Protein AF-A0A0A9EBM5-F1 (afdb_monomer_lite)

Foldseek 3Di:
DVVVVVLVVVLVVLLVVLLVVVLVVQVPDPPRDVVVVVLSVDPVSSVVVSVLLLCQLLQCFFPVRHPPVVSHDADPPGGDPCSHSLHLSNLLSNCVSCVSVVNNVRTHGDPPNDDPDPDDPDDDDDDDDDDDDDDDDDDDDDDDDD

pLDDT: mean 80.84, std 22.62, range [34.88, 97.56]

Secondary structure (DSSP, 8-state):
-HHHHHHHHHHHHHHHHHHHHHHHHHHT-TT--HHHHHHHHSHHHHHHHHHHHHHHHHHHHBTTTTT-GGGS---SSPPPGGGSTTSHHHHHHHHHHHHHTT-GGGB---GGG-PPPS----------------------------

Structure (mmCIF, N/CA/C/O backbone):
data_AF-A0A0A9EBM5-F1
#
_entry.id   AF-A0A0A9EBM5-F1
#
loop_
_atom_site.group_PDB
_atom_site.id
_atom_site.type_symbol
_atom_site.label_atom_id
_atom_site.label_alt_id
_atom_site.label_comp_id
_atom_site.label_asym_id
_atom_site.label_entity_id
_atom_site.label_seq_id
_atom_site.pdbx_PDB_ins_code
_atom_site.Cartn_x
_atom_site.Cartn_y
_atom_site.Cartn_z
_atom_site.occupancy
_atom_site.B_iso_or_equiv
_atom_site.auth_seq_id
_atom_site.auth_comp_id
_atom_site.auth_asym_id
_atom_site.auth_atom_id
_atom_site.pdbx_PDB_model_num
ATOM 1 N N . MET A 1 1 ? -17.382 17.716 11.588 1.00 60.44 1 MET A N 1
ATOM 2 C CA . MET A 1 1 ? -16.841 18.086 10.265 1.00 60.44 1 MET A CA 1
ATOM 3 C C . MET A 1 1 ? -15.350 18.446 10.326 1.00 60.44 1 MET A C 1
ATOM 5 O O . MET A 1 1 ? -14.604 17.892 9.534 1.00 60.44 1 MET A O 1
ATOM 9 N N . ASP A 1 2 ? -14.871 19.261 11.281 1.00 67.19 2 ASP A N 1
ATOM 10 C CA . ASP A 1 2 ? -13.421 19.553 11.411 1.00 67.19 2 ASP A CA 1
ATOM 11 C C . ASP A 1 2 ? -12.608 18.437 12.082 1.00 67.19 2 ASP A C 1
ATOM 13 O O . ASP A 1 2 ? -11.580 18.026 11.557 1.00 67.19 2 ASP A O 1
ATOM 17 N N . ILE A 1 3 ? -13.123 17.865 13.175 1.00 68.69 3 ILE A N 1
ATOM 18 C CA . ILE A 1 3 ? -12.469 16.765 13.911 1.00 68.69 3 ILE A CA 1
ATOM 19 C C . ILE A 1 3 ? -12.266 15.525 13.019 1.00 68.69 3 ILE A C 1
ATOM 21 O O . ILE A 1 3 ? -11.226 14.873 13.069 1.00 68.69 3 ILE A O 1
ATOM 25 N N . GLU A 1 4 ? -13.242 15.216 12.161 1.00 80.50 4 GLU A N 1
ATOM 26 C CA . GLU A 1 4 ? -13.143 14.117 11.190 1.00 80.50 4 GLU A CA 1
ATOM 27 C C . GLU A 1 4 ? -12.085 14.414 10.125 1.00 80.50 4 GLU A C 1
ATOM 29 O O . GLU A 1 4 ? -11.277 13.549 9.800 1.00 80.50 4 GLU A O 1
ATOM 34 N N . ARG A 1 5 ? -12.046 15.650 9.614 1.00 87.31 5 ARG A N 1
ATOM 35 C CA . ARG A 1 5 ? -11.043 16.087 8.638 1.00 87.31 5 ARG A CA 1
ATOM 36 C C . ARG A 1 5 ? -9.626 15.997 9.205 1.00 87.31 5 ARG A C 1
ATOM 38 O O . ARG A 1 5 ? -8.740 15.505 8.513 1.00 87.31 5 ARG A O 1
ATOM 45 N N . ASP A 1 6 ? -9.423 16.391 10.457 1.00 90.31 6 ASP A N 1
ATOM 46 C CA . ASP A 1 6 ? -8.125 16.275 11.126 1.00 90.31 6 ASP A CA 1
ATOM 47 C C . ASP A 1 6 ? -7.708 14.812 11.318 1.00 90.31 6 ASP A C 1
ATOM 49 O O . ASP A 1 6 ? -6.541 14.470 11.119 1.00 90.31 6 ASP A O 1
ATOM 53 N N . ALA A 1 7 ? -8.656 13.927 11.644 1.00 90.00 7 ALA A N 1
ATOM 54 C CA . ALA A 1 7 ? -8.398 12.492 11.714 1.00 90.00 7 ALA A CA 1
ATOM 55 C C . ALA A 1 7 ? -7.990 11.919 10.344 1.00 90.00 7 ALA A C 1
ATOM 57 O O . ALA A 1 7 ? -6.996 11.198 10.251 1.00 90.00 7 ALA A O 1
ATOM 58 N N . TYR A 1 8 ? -8.690 12.285 9.266 1.00 89.50 8 TYR A N 1
ATOM 59 C CA . TYR A 1 8 ? -8.327 11.865 7.909 1.00 89.50 8 TYR A CA 1
ATOM 60 C C . TYR A 1 8 ? -6.969 12.411 7.459 1.00 89.50 8 TYR A C 1
ATOM 62 O O . TYR A 1 8 ? -6.213 11.683 6.818 1.00 89.50 8 TYR A O 1
ATOM 70 N N . ASN A 1 9 ? -6.629 13.651 7.815 1.00 93.25 9 ASN A N 1
ATOM 71 C CA . ASN A 1 9 ? -5.320 14.228 7.513 1.00 93.25 9 ASN A CA 1
ATOM 72 C C . ASN A 1 9 ? -4.199 13.443 8.207 1.00 93.25 9 ASN A C 1
ATOM 74 O O . ASN A 1 9 ? -3.254 13.023 7.543 1.00 93.25 9 ASN A O 1
ATOM 78 N N . LYS A 1 10 ? -4.352 13.142 9.504 1.00 93.88 10 LYS A N 1
ATOM 79 C CA . LYS A 1 10 ? -3.398 12.315 10.266 1.00 93.88 10 LYS A CA 1
ATOM 80 C C . LYS A 1 10 ? -3.257 10.911 9.680 1.00 93.88 10 LYS A C 1
ATOM 82 O O . LYS A 1 10 ? -2.144 10.430 9.488 1.00 93.88 10 LYS A O 1
ATOM 87 N N . ALA A 1 11 ? -4.365 10.258 9.329 1.00 92.69 11 ALA A N 1
ATOM 88 C CA . ALA A 1 11 ? -4.319 8.965 8.644 1.00 92.69 11 ALA A CA 1
ATOM 89 C C . ALA A 1 11 ? -3.601 9.062 7.285 1.00 92.69 11 ALA A C 1
ATOM 91 O O . ALA A 1 11 ? -2.828 8.175 6.919 1.00 92.69 11 ALA A O 1
ATOM 92 N N . GLY A 1 12 ? -3.824 10.155 6.552 1.00 93.06 12 GLY A N 1
ATOM 93 C CA . GLY A 1 12 ? -3.142 10.465 5.300 1.00 93.06 12 GLY A CA 1
ATOM 94 C C . GLY A 1 12 ? -1.631 10.630 5.469 1.00 93.06 12 GLY A C 1
ATOM 95 O O . GLY A 1 12 ? -0.874 10.126 4.640 1.00 93.06 12 GLY A O 1
ATOM 96 N N . GLU A 1 13 ? -1.179 11.268 6.548 1.00 94.44 13 GLU A N 1
ATOM 97 C CA . GLU A 1 13 ? 0.241 11.378 6.906 1.00 94.44 13 GLU A CA 1
ATOM 98 C C . GLU A 1 13 ? 0.845 10.005 7.227 1.00 94.44 13 GLU A C 1
ATOM 100 O O . GLU A 1 13 ? 1.874 9.640 6.654 1.00 94.44 13 GLU A O 1
ATOM 105 N N . LEU A 1 14 ? 0.169 9.201 8.058 1.00 92.88 14 LEU A N 1
ATOM 106 C CA . LEU A 1 14 ? 0.595 7.837 8.392 1.00 92.88 14 LEU A CA 1
ATOM 107 C C . LEU A 1 14 ? 0.745 6.962 7.145 1.00 92.88 14 LEU A C 1
ATOM 109 O O . LEU A 1 14 ? 1.749 6.261 6.997 1.00 92.88 14 LEU A O 1
ATOM 113 N N . LEU A 1 15 ? -0.231 7.027 6.235 1.00 94.50 15 LEU A N 1
ATOM 114 C CA . LEU A 1 15 ? -0.177 6.320 4.962 1.00 94.50 15 LEU A CA 1
ATOM 115 C C . LEU A 1 15 ? 0.973 6.844 4.098 1.00 94.50 15 LEU A C 1
ATOM 117 O O . LEU A 1 15 ? 1.729 6.049 3.547 1.00 94.50 15 LEU A O 1
ATOM 121 N N . SER A 1 16 ? 1.144 8.165 4.004 1.00 94.75 16 SER A N 1
ATOM 122 C CA . SER A 1 16 ? 2.184 8.795 3.179 1.00 94.75 16 SER A CA 1
ATOM 123 C C . SER A 1 16 ? 3.596 8.377 3.589 1.00 94.75 16 SER A C 1
ATOM 125 O O . SER A 1 16 ? 4.430 8.142 2.712 1.00 94.75 16 SER A O 1
ATOM 127 N N . LEU A 1 17 ? 3.856 8.211 4.891 1.00 93.69 17 LEU A N 1
ATOM 128 C CA . LEU A 1 17 ? 5.119 7.658 5.389 1.00 93.69 17 LEU A CA 1
ATOM 129 C C . LEU A 1 17 ? 5.367 6.251 4.829 1.00 93.69 17 LEU A C 1
ATOM 131 O O . LEU A 1 17 ? 6.434 5.987 4.281 1.00 93.69 17 LEU A O 1
ATOM 135 N N . SER A 1 18 ? 4.367 5.370 4.889 1.00 92.50 18 SER A N 1
ATOM 136 C CA . SER A 1 18 ? 4.467 4.018 4.329 1.00 92.50 18 SER A CA 1
ATOM 137 C C . SER A 1 18 ? 4.614 4.006 2.806 1.00 92.50 18 SER A C 1
ATOM 139 O O . SER A 1 18 ? 5.403 3.220 2.287 1.00 92.50 18 SER A O 1
ATOM 141 N N . LEU A 1 19 ? 3.920 4.896 2.083 1.00 94.62 19 LEU A N 1
ATOM 142 C CA . LEU A 1 19 ? 4.079 5.017 0.628 1.00 94.62 19 LEU A CA 1
ATOM 143 C C . LEU A 1 19 ? 5.522 5.382 0.257 1.00 94.62 19 LEU A C 1
ATOM 145 O O . LEU A 1 19 ? 6.068 4.840 -0.702 1.00 94.62 19 LEU A O 1
ATOM 149 N N . ASN A 1 20 ? 6.144 6.284 1.018 1.00 94.69 20 ASN A N 1
ATOM 150 C CA . ASN A 1 20 ? 7.532 6.674 0.796 1.00 94.69 20 ASN A CA 1
ATOM 151 C C . ASN A 1 20 ? 8.503 5.516 1.069 1.00 94.69 20 ASN A C 1
ATOM 153 O O . ASN A 1 20 ? 9.433 5.304 0.295 1.00 94.69 20 ASN A O 1
ATOM 157 N N . GLU A 1 21 ? 8.270 4.736 2.127 1.00 95.94 21 GLU A N 1
ATOM 158 C CA . GLU A 1 21 ? 9.086 3.553 2.413 1.00 95.94 21 GLU A CA 1
ATOM 159 C C . GLU A 1 21 ? 8.955 2.489 1.319 1.00 95.94 21 GLU A C 1
ATOM 161 O O . GLU A 1 21 ? 9.974 2.025 0.815 1.00 95.94 21 GLU A O 1
ATOM 166 N N . TRP A 1 22 ? 7.743 2.182 0.839 1.00 97.00 22 TRP A N 1
ATOM 167 C CA . TRP A 1 22 ? 7.582 1.293 -0.318 1.00 97.00 22 TRP A CA 1
ATOM 168 C C . TRP A 1 22 ? 8.303 1.817 -1.560 1.00 97.00 22 TRP A C 1
ATOM 170 O O . TRP A 1 22 ? 8.947 1.036 -2.256 1.00 97.00 22 TRP A O 1
ATOM 180 N N . ALA A 1 23 ? 8.242 3.123 -1.838 1.00 96.06 23 ALA A N 1
ATOM 181 C CA . ALA A 1 23 ? 8.958 3.707 -2.969 1.00 96.06 23 ALA A CA 1
ATOM 182 C C . ALA A 1 23 ? 10.473 3.480 -2.853 1.00 96.06 23 ALA A C 1
ATOM 184 O O . ALA A 1 23 ? 11.092 3.013 -3.808 1.00 96.06 23 ALA A O 1
ATOM 185 N N . LYS A 1 24 ? 11.063 3.736 -1.677 1.00 96.00 24 LYS A N 1
ATOM 186 C CA . LYS A 1 24 ? 12.485 3.466 -1.415 1.00 96.00 24 LYS A CA 1
ATOM 187 C C . LYS A 1 24 ? 12.811 1.983 -1.577 1.00 96.00 24 LYS A C 1
ATOM 189 O O . LYS A 1 24 ? 13.764 1.650 -2.274 1.00 96.00 24 LYS A O 1
ATOM 194 N N . THR A 1 25 ? 12.008 1.102 -0.978 1.00 96.50 25 THR A N 1
ATOM 195 C CA . THR A 1 25 ? 12.178 -0.355 -1.051 1.00 96.50 25 THR A CA 1
ATOM 196 C C . THR A 1 25 ? 12.127 -0.870 -2.487 1.00 96.50 25 THR A C 1
ATOM 198 O O . THR A 1 25 ? 12.911 -1.746 -2.844 1.00 96.50 25 THR A O 1
ATOM 201 N N . LEU A 1 26 ? 11.239 -0.327 -3.324 1.00 96.50 26 LEU A N 1
ATOM 202 C CA . LEU A 1 26 ? 11.166 -0.688 -4.738 1.00 96.50 26 LEU A CA 1
ATOM 203 C C . LEU A 1 26 ? 12.407 -0.217 -5.495 1.00 96.50 26 LEU A C 1
ATOM 205 O O . LEU A 1 26 ? 13.005 -1.008 -6.214 1.00 96.50 26 LEU A O 1
ATOM 209 N N . VAL A 1 27 ? 12.824 1.037 -5.305 1.00 94.31 27 VAL A N 1
ATOM 210 C CA . VAL A 1 27 ? 13.978 1.616 -6.016 1.00 94.31 27 VAL A CA 1
ATOM 211 C C . VAL A 1 27 ? 15.278 0.851 -5.740 1.00 94.31 27 VAL A C 1
ATOM 213 O O . VAL A 1 27 ? 16.106 0.732 -6.638 1.00 94.31 27 VAL A O 1
ATOM 216 N N . VAL A 1 28 ? 15.461 0.305 -4.533 1.00 94.94 28 VAL A N 1
ATOM 217 C CA . VAL A 1 28 ? 16.658 -0.485 -4.179 1.00 94.94 28 VAL A CA 1
ATOM 218 C C . VAL A 1 28 ? 16.517 -1.987 -4.457 1.00 94.94 28 VAL A C 1
ATOM 220 O O . VAL A 1 28 ? 17.452 -2.748 -4.210 1.00 94.94 28 VAL A O 1
ATOM 223 N N . SER A 1 29 ? 15.356 -2.445 -4.933 1.00 95.38 29 SER A N 1
ATOM 224 C CA . SER A 1 29 ? 15.098 -3.865 -5.169 1.00 95.38 29 SER A CA 1
ATOM 225 C C . SER A 1 29 ? 15.796 -4.351 -6.441 1.00 95.38 29 SER A C 1
ATOM 227 O O . SER A 1 29 ? 15.508 -3.890 -7.542 1.00 95.38 29 SER A O 1
ATOM 229 N N . SER A 1 30 ? 16.670 -5.351 -6.301 1.00 93.62 30 SER A N 1
ATOM 230 C CA . SER A 1 30 ? 17.357 -5.993 -7.431 1.00 93.62 30 SER A CA 1
ATOM 231 C C . SER A 1 30 ? 16.440 -6.856 -8.304 1.00 93.62 30 SER A C 1
ATOM 233 O O . SER A 1 30 ? 16.805 -7.186 -9.429 1.00 93.62 30 SER A O 1
ATOM 235 N N . SER A 1 31 ? 15.255 -7.221 -7.806 1.00 94.19 31 SER A N 1
ATOM 236 C CA . SER A 1 31 ? 14.246 -8.002 -8.528 1.00 94.19 31 SER A CA 1
ATOM 237 C C . SER A 1 31 ? 13.144 -7.138 -9.150 1.00 94.19 31 SER A C 1
ATOM 239 O O . SER A 1 31 ? 12.174 -7.674 -9.692 1.00 94.19 31 SER A O 1
ATOM 241 N N . LEU A 1 32 ? 13.267 -5.805 -9.096 1.00 96.44 32 LEU A N 1
ATOM 242 C CA . LEU A 1 32 ? 12.291 -4.908 -9.698 1.00 96.44 32 LEU A CA 1
ATOM 243 C C . LEU A 1 32 ? 12.365 -4.976 -11.229 1.00 96.44 32 LEU A C 1
ATOM 245 O O . LEU A 1 32 ? 13.385 -4.663 -11.840 1.00 96.44 32 LEU A O 1
ATOM 249 N N . HIS A 1 33 ? 11.252 -5.340 -11.864 1.00 96.75 33 HIS A N 1
ATOM 250 C CA . HIS A 1 33 ? 11.164 -5.329 -13.321 1.00 96.75 33 HIS A CA 1
ATOM 251 C C . HIS A 1 33 ? 11.345 -3.897 -13.879 1.00 96.75 33 HIS A C 1
ATOM 253 O O . HIS A 1 33 ? 10.716 -2.976 -13.352 1.00 96.75 33 HIS A O 1
ATOM 259 N N . PRO A 1 34 ? 12.095 -3.683 -14.982 1.00 95.38 34 PRO A N 1
ATOM 260 C CA . PRO A 1 34 ? 12.396 -2.346 -15.513 1.00 95.38 34 PRO A CA 1
ATOM 261 C C . PRO A 1 34 ? 11.178 -1.451 -15.777 1.00 95.38 34 PRO A C 1
ATOM 263 O O . PRO A 1 34 ? 11.230 -0.253 -15.533 1.00 95.38 34 PRO A O 1
ATOM 266 N N . VAL A 1 35 ? 10.043 -2.019 -16.200 1.00 96.38 35 VAL A N 1
ATOM 267 C CA . VAL A 1 35 ? 8.793 -1.248 -16.381 1.00 96.38 35 VAL A CA 1
ATOM 268 C C . VAL A 1 35 ? 8.352 -0.518 -15.108 1.00 96.38 35 VAL A C 1
ATOM 270 O O . VAL A 1 35 ? 7.789 0.571 -15.177 1.00 96.38 35 VAL A O 1
ATOM 273 N N . TR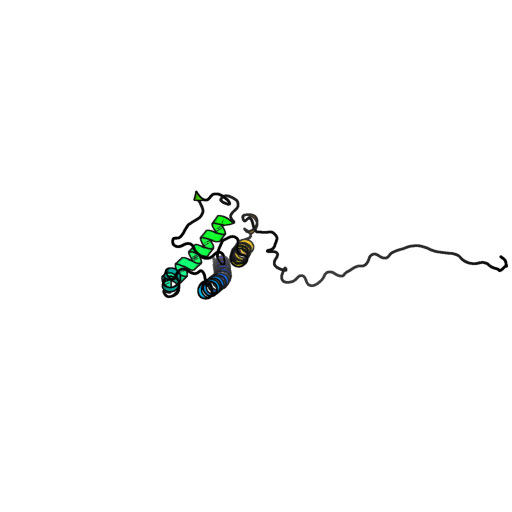P A 1 36 ? 8.629 -1.092 -13.934 1.00 96.56 36 TRP A N 1
ATOM 274 C CA . TRP A 1 36 ? 8.306 -0.455 -12.668 1.00 96.56 36 TRP A CA 1
ATOM 275 C C . TRP A 1 36 ? 9.243 0.712 -12.364 1.00 96.56 36 TRP A C 1
ATOM 277 O O . TRP A 1 36 ? 8.816 1.642 -11.692 1.00 96.56 36 TRP A O 1
ATOM 287 N N . VAL A 1 37 ? 10.465 0.727 -12.902 1.00 95.38 37 VAL A N 1
ATOM 288 C CA . VAL A 1 37 ? 11.369 1.886 -12.816 1.00 95.38 37 VAL A CA 1
ATOM 289 C C . VAL A 1 37 ? 10.769 3.078 -13.562 1.00 95.38 37 VAL A C 1
ATOM 291 O O . VAL A 1 37 ? 10.684 4.165 -12.996 1.00 95.38 37 VAL A O 1
ATOM 294 N N . GLU A 1 38 ? 10.258 2.861 -14.776 1.00 95.50 38 GLU A N 1
ATOM 295 C CA . GLU A 1 38 ? 9.583 3.903 -15.567 1.00 95.50 38 GLU A CA 1
ATOM 296 C C . GLU A 1 38 ? 8.316 4.418 -14.864 1.00 95.50 38 GLU A C 1
ATOM 298 O O . GLU A 1 38 ? 8.109 5.623 -14.716 1.00 95.50 38 GLU A O 1
ATOM 303 N N . VAL A 1 39 ? 7.495 3.504 -14.332 1.00 96.88 39 VAL A N 1
ATOM 304 C CA . VAL A 1 39 ? 6.299 3.840 -13.538 1.00 96.88 39 VAL A CA 1
ATOM 305 C C . VAL A 1 39 ? 6.655 4.644 -12.288 1.00 96.88 39 VAL A C 1
ATOM 307 O O . VAL A 1 39 ? 5.951 5.590 -11.941 1.00 96.88 39 VAL A O 1
ATOM 310 N N . LEU A 1 40 ? 7.744 4.291 -11.603 1.00 96.00 40 LEU A N 1
ATOM 311 C CA . LEU A 1 40 ? 8.245 5.046 -10.458 1.00 96.00 40 LEU A CA 1
ATOM 312 C C . LEU A 1 40 ? 8.861 6.387 -10.878 1.00 96.00 40 LEU A C 1
ATOM 314 O O . LEU A 1 40 ? 8.924 7.289 -10.046 1.00 96.00 40 LEU A O 1
ATOM 318 N N . GLY A 1 41 ? 9.287 6.564 -12.128 1.00 95.62 4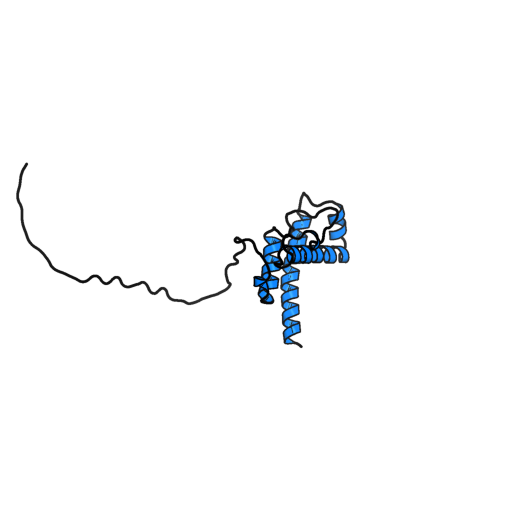1 GLY A N 1
ATOM 319 C CA . GLY A 1 41 ? 9.756 7.838 -12.677 1.00 95.62 41 GLY A CA 1
ATOM 320 C C . GLY A 1 41 ? 8.631 8.861 -12.862 1.00 95.62 41 GLY A C 1
ATOM 321 O O . GLY A 1 41 ? 8.813 10.042 -12.556 1.00 95.62 41 GLY A O 1
ATOM 322 N N . ASP A 1 42 ? 7.436 8.410 -13.244 1.00 97.56 42 ASP A N 1
ATOM 323 C CA . ASP A 1 42 ? 6.266 9.272 -13.432 1.00 97.56 42 ASP A CA 1
ATOM 324 C C . ASP A 1 42 ? 5.532 9.574 -12.100 1.00 97.56 42 ASP A C 1
ATOM 326 O O . ASP A 1 42 ? 5.152 8.654 -11.373 1.00 97.56 42 ASP A O 1
ATOM 330 N N . PRO A 1 43 ? 5.283 10.848 -11.733 1.00 95.75 43 PRO A N 1
ATOM 331 C CA . PRO A 1 43 ? 4.640 11.190 -10.460 1.00 95.75 43 PRO A CA 1
ATOM 332 C C . PRO A 1 43 ? 3.222 10.640 -10.264 1.00 95.75 43 PRO A C 1
ATOM 334 O O . PRO A 1 43 ? 2.838 10.323 -9.131 1.00 95.75 43 PRO A O 1
ATOM 337 N N . LEU A 1 44 ? 2.429 10.563 -11.333 1.00 96.44 44 LEU A N 1
ATOM 338 C CA . LEU A 1 44 ? 1.048 10.098 -11.277 1.00 96.44 44 LEU A CA 1
ATOM 339 C C . LEU A 1 44 ? 1.011 8.572 -11.190 1.00 96.44 44 LEU A C 1
ATOM 341 O O . LEU A 1 44 ? 0.338 8.030 -10.309 1.00 96.44 44 LEU A O 1
ATOM 345 N N . LEU A 1 45 ? 1.782 7.887 -12.034 1.00 96.75 45 LEU A N 1
ATOM 346 C CA . LEU A 1 45 ? 1.863 6.428 -12.036 1.00 96.75 45 LEU A CA 1
ATOM 347 C C . LEU A 1 45 ? 2.512 5.898 -10.756 1.00 96.75 45 LEU A C 1
ATOM 349 O O . LEU A 1 45 ? 1.997 4.947 -10.172 1.00 96.75 45 LEU A O 1
ATOM 353 N N . ARG A 1 46 ? 3.553 6.561 -10.237 1.00 97.19 46 ARG A N 1
ATOM 354 C CA . ARG A 1 46 ? 4.139 6.248 -8.925 1.00 97.19 46 ARG A CA 1
ATOM 355 C C . ARG A 1 46 ? 3.081 6.290 -7.831 1.00 97.19 46 ARG A C 1
ATOM 357 O O . ARG A 1 46 ? 2.960 5.356 -7.042 1.00 97.19 46 ARG A O 1
ATOM 364 N N . ARG A 1 47 ? 2.284 7.362 -7.776 1.00 95.75 47 ARG A N 1
ATOM 365 C CA . ARG A 1 47 ? 1.222 7.504 -6.769 1.00 95.75 47 ARG A CA 1
ATOM 366 C C . ARG A 1 47 ? 0.163 6.411 -6.911 1.00 95.75 47 ARG A C 1
ATOM 368 O O . ARG A 1 47 ? -0.314 5.901 -5.898 1.00 95.75 47 ARG A O 1
ATOM 375 N N . LEU A 1 48 ? -0.200 6.062 -8.143 1.00 96.44 48 LEU A N 1
ATOM 376 C CA . LEU A 1 48 ? -1.147 4.989 -8.425 1.00 96.44 48 LEU A CA 1
ATOM 377 C C . LEU A 1 48 ? -0.603 3.628 -7.970 1.00 96.44 48 LEU A C 1
ATOM 379 O O . LEU A 1 48 ? -1.307 2.906 -7.270 1.00 96.44 48 LEU A O 1
ATOM 383 N N . LEU A 1 49 ? 0.654 3.317 -8.290 1.00 97.19 49 LEU A N 1
ATOM 384 C CA . LEU A 1 49 ? 1.318 2.072 -7.908 1.00 97.19 49 LEU A CA 1
ATOM 385 C C . LEU A 1 49 ? 1.395 1.903 -6.385 1.00 97.19 49 LEU A C 1
ATOM 387 O O . 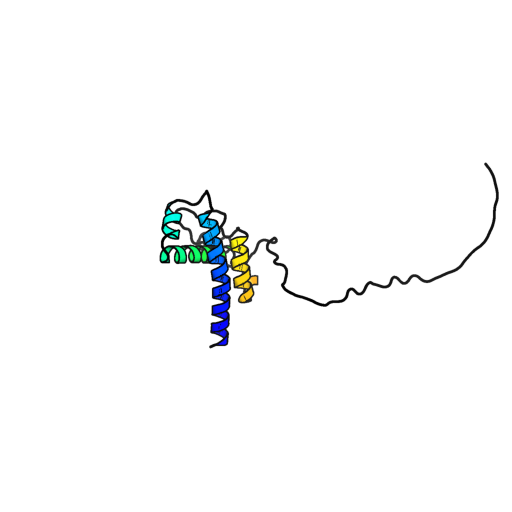LEU A 1 49 ? 1.044 0.853 -5.857 1.00 97.19 49 LEU A O 1
ATOM 391 N N . LEU A 1 50 ? 1.812 2.942 -5.662 1.00 97.25 50 LEU A N 1
ATOM 392 C CA . LEU A 1 50 ? 1.946 2.875 -4.203 1.00 97.25 50 LEU A CA 1
ATOM 393 C C . LEU A 1 50 ? 0.582 2.695 -3.513 1.00 97.25 50 LEU A C 1
ATOM 395 O O . LEU A 1 50 ? 0.464 1.945 -2.546 1.00 97.25 50 LEU A O 1
ATOM 399 N N . ARG A 1 51 ? -0.476 3.321 -4.043 1.00 96.12 51 ARG A N 1
ATOM 400 C CA . ARG A 1 51 ? -1.854 3.085 -3.579 1.00 96.12 51 ARG A CA 1
ATOM 401 C C . ARG A 1 51 ? -2.350 1.686 -3.932 1.00 96.12 51 ARG A C 1
ATOM 403 O O . ARG A 1 51 ? -3.034 1.074 -3.121 1.00 96.12 51 ARG A O 1
ATOM 410 N N . PHE A 1 52 ? -1.992 1.168 -5.105 1.00 96.81 52 PHE A N 1
ATOM 411 C CA . PHE A 1 52 ? -2.293 -0.210 -5.485 1.00 96.81 52 PHE A CA 1
ATOM 412 C C . PHE A 1 52 ? -1.667 -1.209 -4.501 1.00 96.81 52 PHE A C 1
ATOM 414 O O . PHE A 1 52 ? -2.361 -2.115 -4.046 1.00 96.81 52 PHE A O 1
ATOM 421 N N . ILE A 1 53 ? -0.401 -1.010 -4.112 1.00 96.88 53 ILE A N 1
ATOM 422 C CA . ILE A 1 53 ? 0.286 -1.844 -3.112 1.00 96.88 53 ILE A CA 1
ATOM 423 C C . ILE A 1 53 ? -0.468 -1.820 -1.778 1.00 96.88 53 ILE A C 1
ATOM 425 O O . ILE A 1 53 ? -0.752 -2.883 -1.225 1.00 96.88 53 ILE A O 1
ATOM 429 N N . PHE A 1 54 ? -0.872 -0.634 -1.305 1.00 96.50 54 PHE A N 1
ATOM 430 C CA . PHE A 1 54 ? -1.699 -0.506 -0.102 1.00 96.50 54 PHE A CA 1
ATOM 431 C C . PHE A 1 54 ? -3.003 -1.299 -0.204 1.00 96.50 54 PHE A C 1
ATOM 433 O O . PHE A 1 54 ? -3.302 -2.105 0.675 1.00 96.50 54 PHE A O 1
ATOM 440 N N . CYS A 1 55 ? -3.768 -1.101 -1.280 1.00 95.62 55 CYS A N 1
ATOM 441 C CA . CYS A 1 55 ? -5.043 -1.786 -1.471 1.00 95.62 55 CYS A CA 1
ATOM 442 C C . CYS A 1 55 ? -4.862 -3.305 -1.531 1.00 95.62 55 CYS A C 1
ATOM 444 O O . CYS A 1 55 ? -5.631 -4.033 -0.907 1.00 95.62 55 CYS A O 1
ATOM 446 N N . ARG A 1 56 ? -3.827 -3.786 -2.232 1.00 95.38 56 ARG A N 1
ATOM 447 C CA . ARG A 1 56 ? -3.507 -5.214 -2.314 1.00 95.38 56 ARG A CA 1
ATOM 448 C C . ARG A 1 56 ? -3.180 -5.792 -0.937 1.00 95.38 56 ARG A C 1
ATOM 450 O O . ARG A 1 56 ? -3.724 -6.834 -0.583 1.00 95.38 56 ARG A O 1
ATOM 457 N N . ALA A 1 57 ? -2.350 -5.105 -0.151 1.00 95.44 57 ALA A N 1
ATOM 458 C CA . ALA A 1 57 ? -2.010 -5.520 1.208 1.00 95.44 57 ALA A CA 1
ATOM 459 C C . ALA A 1 57 ? -3.243 -5.543 2.124 1.00 95.44 57 ALA A C 1
ATOM 461 O O . ALA A 1 57 ? -3.498 -6.546 2.787 1.00 95.44 57 ALA A O 1
ATOM 462 N N . ALA A 1 58 ? -4.051 -4.480 2.113 1.00 95.38 58 ALA A N 1
ATOM 463 C CA . ALA A 1 58 ? -5.268 -4.397 2.913 1.00 95.38 58 ALA A CA 1
ATOM 464 C C . ALA A 1 58 ? -6.258 -5.520 2.560 1.00 95.38 58 ALA A C 1
ATOM 466 O O . ALA A 1 58 ? -6.723 -6.220 3.454 1.00 95.38 58 ALA A O 1
ATOM 467 N N . HIS A 1 59 ? -6.522 -5.754 1.270 1.00 94.31 59 HIS A N 1
ATOM 468 C CA . HIS A 1 59 ? -7.409 -6.833 0.817 1.00 94.31 59 HIS A CA 1
ATOM 469 C C . HIS A 1 59 ? -6.899 -8.225 1.200 1.00 94.31 59 HIS A C 1
ATOM 471 O O . HIS A 1 59 ? -7.687 -9.072 1.622 1.00 94.31 59 HIS A O 1
ATOM 477 N N . SER A 1 60 ? -5.591 -8.461 1.075 1.00 94.75 60 SER A N 1
ATOM 478 C CA . SER A 1 60 ? -4.982 -9.744 1.430 1.00 94.75 60 SER A CA 1
ATOM 479 C C . SER A 1 60 ? -5.081 -10.049 2.926 1.00 94.75 60 SER A C 1
ATOM 481 O O . SER A 1 60 ? -5.223 -11.211 3.301 1.00 94.75 60 SER A O 1
ATOM 483 N N . LEU A 1 61 ? -4.977 -9.024 3.776 1.00 94.94 61 LEU A N 1
ATOM 484 C CA . LEU A 1 61 ? -5.009 -9.162 5.235 1.00 94.94 61 LEU A CA 1
ATOM 485 C C . LEU A 1 61 ? -6.434 -9.117 5.800 1.00 94.94 61 LEU A C 1
ATOM 487 O O . LEU A 1 61 ? -6.655 -9.541 6.932 1.00 94.94 61 LEU A O 1
ATOM 491 N N . PHE A 1 62 ? -7.407 -8.606 5.047 1.00 95.62 62 PHE A N 1
ATOM 492 C CA . PHE A 1 62 ? -8.781 -8.445 5.510 1.00 95.62 62 PHE A CA 1
ATOM 493 C C . PHE A 1 62 ? -9.477 -9.796 5.717 1.00 95.62 62 PHE A C 1
ATOM 495 O O . PHE A 1 62 ? -9.629 -10.577 4.783 1.00 95.62 62 PHE A O 1
ATOM 502 N N . LYS A 1 63 ? -9.959 -10.074 6.933 1.00 95.06 63 LYS A N 1
ATOM 503 C CA . LYS A 1 63 ? -10.472 -11.399 7.334 1.00 95.06 63 LYS A CA 1
ATOM 504 C C . LYS A 1 63 ? -11.613 -11.936 6.470 1.00 95.06 63 LYS A C 1
ATOM 506 O O . LYS A 1 63 ? -11.713 -13.141 6.291 1.00 95.06 63 LYS A O 1
ATOM 511 N N . ALA A 1 64 ? -12.487 -11.077 5.945 1.00 91.38 64 ALA A N 1
ATOM 512 C CA . ALA A 1 64 ? -13.638 -11.542 5.163 1.00 91.38 64 ALA A CA 1
ATOM 513 C C . ALA A 1 64 ? -13.249 -12.056 3.760 1.00 91.38 64 ALA A C 1
ATOM 515 O O . ALA A 1 64 ? -13.982 -12.848 3.147 1.00 91.38 64 ALA A O 1
ATOM 516 N N . THR A 1 65 ? -12.104 -11.596 3.250 1.00 87.62 65 THR A N 1
ATOM 517 C CA . THR A 1 65 ? -11.603 -11.887 1.900 1.00 87.62 65 THR A CA 1
ATOM 518 C C . THR A 1 65 ? -10.225 -12.539 1.893 1.00 87.62 65 THR A C 1
ATOM 520 O O . THR A 1 65 ? -9.732 -12.872 0.818 1.00 87.62 65 THR A O 1
ATOM 523 N N . ASN A 1 66 ? -9.590 -12.732 3.050 1.00 81.38 66 ASN A N 1
ATOM 524 C CA . ASN A 1 66 ? -8.283 -13.367 3.119 1.00 81.38 66 ASN A CA 1
ATOM 525 C C . ASN A 1 66 ? -8.340 -14.774 2.499 1.00 81.38 66 ASN A C 1
ATOM 527 O O . ASN A 1 66 ? -9.372 -15.445 2.502 1.00 81.38 66 ASN A O 1
ATOM 531 N N . HIS A 1 67 ? -7.234 -15.191 1.883 1.00 79.81 67 HIS A N 1
ATOM 532 C CA . HIS A 1 67 ? -7.100 -16.471 1.169 1.00 79.81 67 HIS A CA 1
ATOM 533 C C . HIS A 1 67 ? -8.012 -16.677 -0.055 1.00 79.81 67 HIS A C 1
ATOM 535 O O . HIS A 1 67 ? -7.932 -17.725 -0.693 1.00 79.81 67 HIS A O 1
ATOM 541 N N . LYS A 1 68 ? -8.831 -15.691 -0.430 1.00 87.81 68 LYS A N 1
ATOM 542 C CA . LYS A 1 68 ? -9.665 -15.737 -1.633 1.00 87.81 68 LYS A CA 1
ATOM 543 C C . LYS A 1 68 ? -9.003 -14.955 -2.762 1.00 87.81 68 LYS A C 1
ATOM 545 O O . LYS A 1 68 ? -9.046 -13.723 -2.798 1.00 87.81 68 LYS A O 1
ATOM 550 N N . ALA A 1 69 ? -8.352 -15.680 -3.668 1.00 85.94 69 ALA A N 1
ATOM 551 C CA . ALA A 1 69 ? -7.565 -15.093 -4.750 1.00 85.94 69 ALA A CA 1
ATOM 552 C C . ALA A 1 69 ? -8.400 -14.191 -5.678 1.00 85.94 69 ALA A C 1
ATOM 554 O O . ALA A 1 69 ? -7.871 -13.227 -6.221 1.00 85.94 69 ALA A O 1
ATOM 555 N N . GLU A 1 70 ? -9.705 -14.443 -5.813 1.00 89.62 70 GLU A N 1
ATOM 556 C CA . GLU A 1 70 ? -10.623 -13.645 -6.631 1.00 89.62 70 GLU A CA 1
ATOM 557 C C . GLU A 1 70 ? -10.814 -12.202 -6.133 1.00 89.62 70 GLU A C 1
ATOM 559 O O . GLU A 1 70 ? -11.212 -11.334 -6.908 1.00 89.62 70 GLU A O 1
ATOM 564 N N . PHE A 1 71 ? -10.503 -11.923 -4.861 1.00 86.25 71 PHE A N 1
ATOM 565 C CA . PHE A 1 71 ? -10.575 -10.579 -4.275 1.00 86.25 71 PHE A CA 1
ATOM 566 C C . PHE A 1 71 ? -9.214 -9.878 -4.195 1.00 86.25 71 PHE A C 1
ATOM 568 O O . PHE A 1 71 ? -9.146 -8.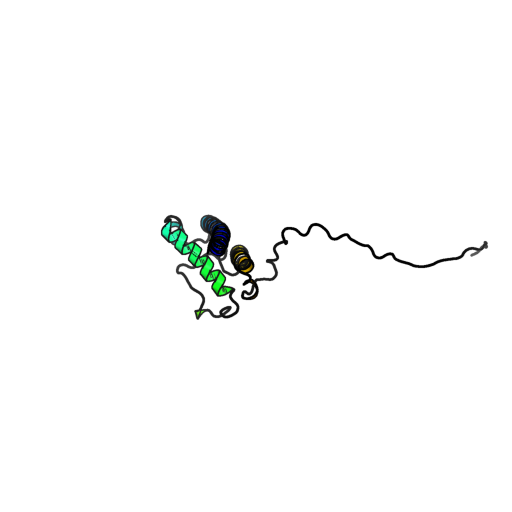742 -3.714 1.00 86.25 71 PHE A O 1
ATOM 575 N N . LEU A 1 72 ? -8.136 -10.536 -4.637 1.00 90.25 72 LEU A N 1
ATOM 576 C CA . LEU A 1 72 ? -6.784 -10.001 -4.565 1.00 90.25 72 LEU A CA 1
ATOM 577 C C . LEU A 1 72 ? -6.404 -9.342 -5.899 1.00 90.25 72 LEU A C 1
ATOM 579 O O . LEU A 1 72 ? -6.252 -10.032 -6.908 1.00 90.25 72 LEU A O 1
ATOM 583 N N . PRO A 1 73 ? -6.207 -8.014 -5.938 1.00 90.81 73 PRO A N 1
ATOM 584 C CA . PRO A 1 73 ? -5.818 -7.350 -7.171 1.00 90.81 73 PRO A CA 1
ATOM 585 C C . PRO A 1 73 ? -4.402 -7.770 -7.597 1.00 90.81 73 PRO A C 1
ATOM 587 O O . PRO A 1 73 ? -3.439 -7.661 -6.834 1.00 90.81 73 PRO A O 1
ATOM 590 N N . THR A 1 74 ? -4.268 -8.220 -8.844 1.00 91.94 74 THR A N 1
ATOM 591 C CA . THR A 1 74 ? -2.989 -8.613 -9.455 1.00 91.94 74 THR A CA 1
ATOM 592 C C . THR A 1 74 ? -2.457 -7.528 -10.388 1.00 91.94 74 THR A C 1
ATOM 594 O O . THR A 1 74 ? -3.230 -6.776 -10.978 1.00 91.94 74 THR A O 1
ATOM 597 N N . CYS A 1 75 ? -1.140 -7.473 -10.578 1.00 93.81 75 CYS A N 1
ATOM 598 C CA . CYS A 1 75 ? -0.488 -6.611 -11.565 1.00 93.81 75 CYS A CA 1
ATOM 599 C C . CYS A 1 75 ? 0.488 -7.425 -12.418 1.00 93.81 75 CYS A C 1
ATOM 601 O O . CYS A 1 75 ? 1.029 -8.430 -11.956 1.00 93.81 75 CYS A O 1
ATOM 603 N N . MET A 1 76 ? 0.720 -6.974 -13.651 1.00 93.94 76 MET A N 1
ATOM 604 C CA . MET A 1 76 ? 1.705 -7.557 -14.558 1.00 93.94 76 MET A CA 1
ATOM 605 C C . MET A 1 76 ? 2.671 -6.465 -15.022 1.00 93.94 76 MET A C 1
ATOM 607 O O . MET A 1 76 ? 2.201 -5.441 -15.524 1.00 93.94 76 MET A O 1
ATOM 611 N N . PRO A 1 77 ? 3.992 -6.661 -14.876 1.00 95.25 77 PRO A N 1
ATOM 612 C CA . PRO A 1 77 ? 4.666 -7.806 -14.247 1.00 95.25 77 PRO A CA 1
ATOM 613 C C . PRO A 1 77 ? 4.448 -7.856 -12.720 1.00 95.25 77 PRO A C 1
ATOM 615 O O . PRO A 1 77 ? 4.059 -6.857 -12.125 1.00 95.25 77 PRO A O 1
ATOM 618 N N . PRO A 1 78 ? 4.664 -8.991 -12.040 1.00 95.38 78 PRO A N 1
ATOM 619 C CA . PRO A 1 78 ? 4.508 -9.046 -10.588 1.00 95.38 78 PRO A CA 1
ATOM 620 C C . PRO A 1 78 ? 5.439 -8.046 -9.882 1.00 95.38 78 PRO A C 1
ATOM 622 O O . PRO A 1 78 ? 6.508 -7.692 -10.386 1.00 95.38 78 PRO A O 1
ATOM 625 N N . LEU A 1 79 ? 5.009 -7.568 -8.713 1.00 96.06 79 LEU A N 1
ATOM 626 C CA . LEU A 1 79 ? 5.843 -6.735 -7.843 1.00 96.06 79 LEU A CA 1
ATOM 627 C C . LEU A 1 79 ? 6.737 -7.615 -6.955 1.00 96.06 79 LEU A C 1
ATOM 629 O O . LEU A 1 79 ? 6.334 -8.737 -6.646 1.00 96.06 79 LEU A O 1
ATOM 633 N N . PRO A 1 80 ? 7.902 -7.114 -6.506 1.00 95.88 80 PRO A N 1
ATOM 634 C CA . PRO A 1 80 ? 8.787 -7.850 -5.606 1.00 95.88 80 PRO A CA 1
ATOM 635 C C . PRO A 1 80 ? 8.123 -8.248 -4.279 1.00 95.88 80 PRO A C 1
ATOM 637 O O . PRO A 1 80 ? 7.270 -7.525 -3.759 1.00 95.88 80 PRO A O 1
ATOM 640 N N . GLU A 1 81 ? 8.590 -9.344 -3.675 1.00 94.81 81 GLU A N 1
ATOM 641 C CA . GLU A 1 81 ? 8.116 -9.837 -2.368 1.00 94.81 81 GLU A CA 1
ATOM 642 C C . GLU A 1 81 ? 8.305 -8.823 -1.229 1.00 94.81 81 GLU A C 1
ATOM 644 O O . GLU A 1 81 ? 7.551 -8.816 -0.258 1.00 94.81 81 GLU A O 1
ATOM 649 N N . SER A 1 82 ? 9.271 -7.906 -1.357 1.00 94.50 82 SER A N 1
ATOM 650 C CA . SER A 1 82 ? 9.535 -6.858 -0.364 1.00 94.50 82 SER A CA 1
ATOM 651 C C . SER A 1 82 ? 8.340 -5.923 -0.127 1.00 94.50 82 SER A C 1
ATOM 653 O O . SER A 1 82 ? 8.215 -5.337 0.950 1.00 94.50 82 SER A O 1
ATOM 655 N N . VAL A 1 83 ? 7.427 -5.820 -1.097 1.00 95.00 83 VAL A N 1
ATOM 656 C CA . VAL A 1 83 ? 6.180 -5.046 -0.997 1.00 95.00 83 VAL A CA 1
ATOM 657 C C . VAL A 1 83 ? 4.931 -5.928 -1.035 1.00 95.00 83 VAL A C 1
ATOM 659 O O . VAL A 1 83 ? 3.822 -5.434 -1.235 1.00 95.00 83 VAL A O 1
ATOM 662 N N . ASP A 1 84 ? 5.086 -7.242 -0.872 1.00 93.06 84 ASP A N 1
ATOM 663 C CA . ASP A 1 84 ? 3.946 -8.144 -0.774 1.00 93.06 84 ASP A CA 1
ATOM 664 C C . ASP A 1 84 ? 3.159 -7.940 0.533 1.00 93.06 84 ASP A C 1
ATOM 666 O O . ASP A 1 84 ? 3.664 -7.360 1.493 1.00 93.06 84 ASP A O 1
ATOM 670 N N . ALA A 1 85 ? 1.909 -8.406 0.575 1.00 92.12 85 ALA A N 1
ATOM 671 C CA . ALA A 1 85 ? 1.067 -8.356 1.764 1.00 92.12 85 ALA A CA 1
ATOM 672 C C . ALA A 1 85 ? 1.682 -9.088 2.968 1.00 92.12 85 ALA A C 1
ATOM 674 O O . ALA A 1 85 ? 1.466 -8.672 4.105 1.00 92.12 85 ALA A O 1
ATOM 675 N N . GLY A 1 86 ? 2.462 -10.149 2.729 1.00 91.69 86 GLY A N 1
ATOM 676 C CA . GLY A 1 86 ? 3.189 -10.865 3.776 1.00 91.69 86 GLY A CA 1
ATOM 677 C C . GLY A 1 86 ? 4.395 -10.107 4.336 1.00 91.69 86 GLY A C 1
ATOM 678 O O . GLY A 1 86 ? 4.895 -10.468 5.401 1.00 91.69 86 GLY A O 1
ATOM 679 N N . SER A 1 87 ? 4.871 -9.057 3.658 1.00 94.56 87 SER A N 1
ATOM 680 C CA . SER A 1 87 ? 6.066 -8.339 4.089 1.00 94.56 87 SER A CA 1
ATOM 681 C C . SER A 1 87 ? 5.805 -7.538 5.367 1.00 94.56 87 SER A C 1
ATOM 683 O O . SER A 1 87 ? 4.733 -6.959 5.563 1.00 94.56 87 SER A O 1
ATOM 685 N N . MET A 1 88 ? 6.812 -7.460 6.242 1.00 94.25 88 MET A N 1
ATOM 686 C CA . MET A 1 88 ? 6.726 -6.690 7.490 1.00 94.25 88 MET A CA 1
ATOM 687 C C . MET A 1 88 ? 6.359 -5.221 7.235 1.00 94.25 88 MET A C 1
ATOM 689 O O . MET A 1 88 ? 5.610 -4.624 8.011 1.00 94.25 88 MET A O 1
ATOM 693 N N . LEU A 1 89 ? 6.855 -4.655 6.131 1.00 94.06 89 LEU A N 1
ATOM 694 C CA . LEU A 1 89 ? 6.575 -3.284 5.717 1.00 94.06 89 LEU A CA 1
ATOM 695 C C . LEU A 1 89 ? 5.081 -3.086 5.418 1.00 94.06 89 LEU A C 1
ATOM 697 O O . LEU A 1 89 ? 4.473 -2.128 5.901 1.00 94.06 89 LEU A O 1
ATOM 701 N N . SER A 1 90 ? 4.478 -4.020 4.681 1.00 95.62 90 SER A N 1
ATOM 702 C CA . SER A 1 90 ? 3.060 -3.967 4.327 1.00 95.62 90 SER A CA 1
ATOM 703 C C . SER A 1 90 ? 2.146 -4.247 5.516 1.00 95.62 90 SER A C 1
ATOM 705 O O . SER A 1 90 ? 1.211 -3.483 5.759 1.00 95.62 90 SER A O 1
ATOM 707 N N . GLN A 1 91 ? 2.457 -5.282 6.300 1.00 95.69 91 GLN A N 1
ATOM 708 C CA . GLN A 1 91 ? 1.742 -5.624 7.532 1.00 95.69 91 GLN A CA 1
ATOM 709 C C . GLN A 1 91 ? 1.714 -4.434 8.503 1.00 95.69 91 GLN A C 1
ATOM 711 O O . GLN A 1 91 ? 0.649 -4.040 8.973 1.00 95.69 91 GLN A O 1
ATOM 716 N N . SER A 1 92 ? 2.868 -3.800 8.741 1.00 94.69 92 SER A N 1
ATOM 717 C CA . SER A 1 92 ? 2.986 -2.655 9.652 1.00 94.69 92 SER A CA 1
ATOM 718 C C . SER A 1 92 ? 2.208 -1.431 9.174 1.00 94.69 92 SER A C 1
ATOM 720 O O . SER A 1 92 ? 1.600 -0.736 9.985 1.00 94.69 92 SER A O 1
ATOM 722 N N . CYS A 1 93 ? 2.211 -1.158 7.864 1.00 95.75 93 CYS A N 1
ATOM 723 C CA . CYS A 1 93 ? 1.415 -0.078 7.283 1.00 95.75 93 CYS A CA 1
ATOM 724 C C . CYS A 1 93 ? -0.080 -0.294 7.547 1.00 95.75 93 CYS A C 1
ATOM 726 O O . CYS A 1 93 ? -0.740 0.573 8.124 1.00 95.75 93 CYS A O 1
ATOM 728 N N . VAL A 1 94 ? -0.597 -1.466 7.162 1.00 96.62 94 VAL A N 1
ATOM 729 C CA . VAL A 1 94 ? -2.019 -1.796 7.311 1.00 96.62 94 VAL A CA 1
ATOM 730 C C . VAL A 1 94 ? -2.410 -1.818 8.784 1.00 96.62 94 VAL A C 1
ATOM 732 O O . VAL A 1 94 ? -3.438 -1.246 9.131 1.00 96.62 94 VAL A O 1
ATOM 735 N N . MET A 1 95 ? -1.573 -2.377 9.662 1.00 95.69 95 MET A N 1
ATOM 736 C CA . MET A 1 95 ? -1.801 -2.366 11.107 1.00 95.69 95 MET A CA 1
ATOM 737 C C . MET A 1 95 ? -1.904 -0.944 11.648 1.00 95.69 95 MET A C 1
ATOM 739 O O . MET A 1 95 ? -2.872 -0.629 12.328 1.00 95.69 95 MET A O 1
ATOM 743 N N . ARG A 1 96 ? -0.962 -0.055 11.314 1.00 94.56 96 ARG A N 1
ATOM 744 C CA . ARG A 1 96 ? -0.964 1.323 11.822 1.00 94.56 96 ARG A CA 1
ATOM 745 C C . ARG A 1 96 ? -2.209 2.092 11.388 1.00 94.56 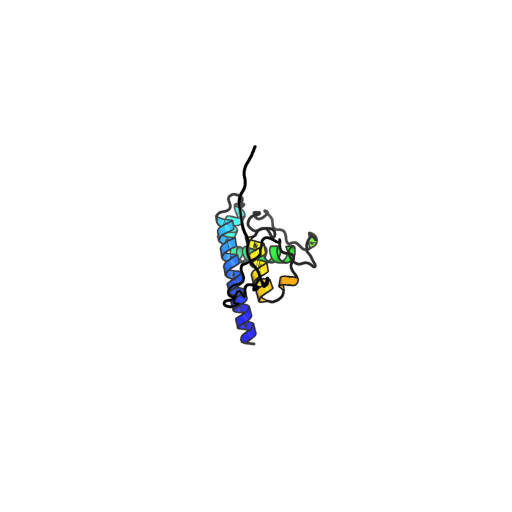96 ARG A C 1
ATOM 747 O O . ARG A 1 96 ? -2.843 2.748 12.212 1.00 94.56 96 ARG A O 1
ATOM 754 N N . VAL A 1 97 ? -2.574 1.992 10.110 1.00 95.25 97 VAL A N 1
ATOM 755 C CA . VAL A 1 97 ? -3.767 2.659 9.570 1.00 95.25 97 VAL A CA 1
ATOM 756 C C . VAL A 1 97 ? -5.041 2.051 10.163 1.00 95.25 97 VAL A C 1
ATOM 758 O O . VAL A 1 97 ? -5.922 2.785 10.601 1.00 95.25 97 VAL A O 1
ATOM 761 N N . ALA A 1 98 ? -5.139 0.723 10.243 1.00 95.62 98 ALA A N 1
ATOM 762 C CA . ALA A 1 98 ? -6.309 0.052 10.800 1.00 95.62 98 ALA A CA 1
ATOM 763 C C . ALA A 1 98 ? -6.473 0.330 12.301 1.00 95.62 98 ALA A C 1
ATOM 765 O O . ALA A 1 98 ? -7.589 0.590 12.743 1.00 95.62 98 ALA A O 1
ATOM 766 N N . SER A 1 99 ? -5.389 0.329 13.079 1.00 95.31 99 SER A N 1
ATOM 767 C CA . SER A 1 99 ? -5.405 0.683 14.503 1.00 95.31 99 SER A CA 1
ATOM 768 C C . SER A 1 99 ? -5.837 2.129 14.718 1.00 95.31 99 SER A C 1
ATOM 770 O O . SER A 1 99 ? -6.664 2.380 15.589 1.00 95.31 99 SER A O 1
ATOM 772 N N . PHE A 1 100 ? -5.367 3.062 13.881 1.00 95.00 100 PHE A N 1
ATOM 773 C CA . PHE A 1 100 ? -5.801 4.462 13.932 1.00 95.00 100 PHE A CA 1
ATOM 774 C C . PHE A 1 100 ? -7.324 4.610 13.768 1.00 95.00 100 PHE A C 1
ATOM 776 O O . PHE A 1 100 ? -7.940 5.435 14.438 1.00 95.00 100 PHE A O 1
ATOM 783 N N . PHE A 1 101 ? -7.946 3.777 12.928 1.00 93.75 101 PHE A N 1
ATOM 784 C CA . PHE A 1 101 ? -9.400 3.747 12.732 1.00 93.75 101 PHE A CA 1
ATOM 785 C C . PHE A 1 101 ? -10.150 2.771 13.659 1.00 93.75 101 PHE A C 1
ATOM 787 O O . PHE A 1 101 ? -11.351 2.576 13.483 1.00 93.75 101 PHE A O 1
ATOM 794 N N . GLY A 1 102 ? -9.482 2.118 14.616 1.00 95.12 102 GLY A N 1
ATOM 795 C CA . GLY A 1 102 ? -10.109 1.109 15.484 1.00 95.12 102 GLY A CA 1
ATOM 796 C C . GLY A 1 102 ? -10.579 -0.158 14.749 1.00 95.12 102 GLY A C 1
ATOM 797 O O . GLY A 1 102 ? -11.414 -0.902 15.255 1.00 95.12 102 GLY A O 1
ATOM 798 N N . ALA A 1 103 ? -10.053 -0.417 13.550 1.00 96.38 103 ALA A N 1
ATOM 799 C CA . ALA A 1 10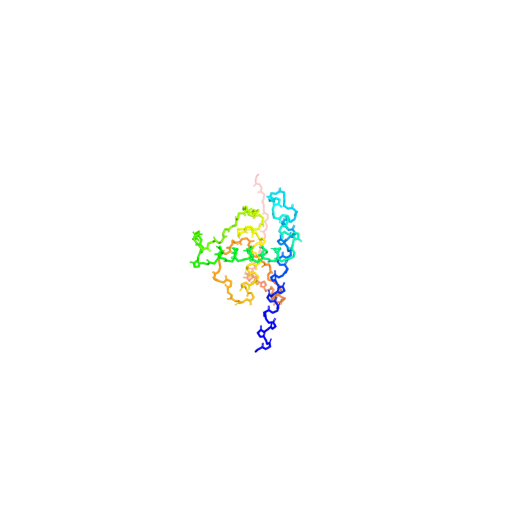3 ? -10.444 -1.514 12.666 1.00 96.38 103 ALA A CA 1
ATOM 800 C C . ALA A 1 103 ? -9.419 -2.661 12.610 1.00 96.38 103 ALA A C 1
ATOM 802 O O . ALA A 1 103 ? -9.607 -3.604 11.843 1.00 96.38 103 ALA A O 1
ATOM 803 N N . ALA A 1 104 ? -8.345 -2.619 13.407 1.00 96.19 104 ALA A N 1
ATOM 804 C CA . ALA A 1 104 ? -7.275 -3.625 13.382 1.00 96.19 104 ALA A CA 1
ATOM 805 C C . ALA A 1 104 ? -7.781 -5.066 13.581 1.00 96.19 104 ALA A C 1
ATOM 807 O O . ALA A 1 104 ? -7.287 -5.990 12.940 1.00 96.19 104 ALA A O 1
ATOM 808 N N . SER A 1 105 ? -8.826 -5.262 14.392 1.00 96.25 105 SER A N 1
ATOM 809 C CA . SER A 1 105 ? -9.441 -6.576 14.629 1.00 96.25 105 SER A CA 1
ATOM 810 C C . SER A 1 105 ? -10.054 -7.216 13.374 1.00 96.25 105 SER A C 1
ATOM 812 O O . SER A 1 105 ? -10.278 -8.429 13.364 1.00 96.25 105 SER A O 1
ATOM 814 N N . GLN A 1 106 ? -10.289 -6.443 12.307 1.00 97.12 106 GLN A N 1
ATOM 815 C CA . GLN A 1 106 ? -10.810 -6.928 11.026 1.00 97.12 106 GLN A CA 1
ATOM 816 C C . GLN A 1 106 ? -9.729 -7.533 10.114 1.00 97.12 106 GLN A C 1
ATOM 818 O O . GLN A 1 106 ? -10.057 -8.123 9.084 1.00 97.12 106 GLN A O 1
ATOM 823 N N . PHE A 1 107 ? -8.454 -7.419 10.485 1.00 96.44 107 PHE A N 1
ATOM 824 C CA . PHE A 1 107 ? -7.319 -7.898 9.701 1.00 96.44 107 PHE A CA 1
ATOM 825 C C . PHE A 1 107 ? -6.598 -9.048 10.415 1.00 96.44 107 PHE A C 1
ATOM 827 O O . PHE A 1 107 ? -6.620 -9.155 11.644 1.00 96.44 107 PHE A O 1
ATOM 834 N N . SER A 1 108 ? -5.986 -9.936 9.636 1.00 94.50 108 SER A N 1
ATOM 835 C CA . SER A 1 108 ? -5.156 -11.044 10.111 1.00 94.50 108 SER A CA 1
ATOM 836 C C . SER A 1 108 ? -3.683 -10.708 9.900 1.00 94.50 108 SER A C 1
ATOM 838 O O . SER A 1 108 ? -3.177 -10.851 8.789 1.00 94.50 108 SER A O 1
ATOM 840 N N . PHE A 1 109 ? -3.008 -10.270 10.963 1.00 94.06 109 PHE A N 1
ATOM 841 C CA . PHE A 1 109 ? -1.574 -9.972 10.945 1.00 94.06 109 PHE A CA 1
ATOM 842 C C . PHE A 1 109 ? -0.740 -11.174 11.408 1.00 94.06 109 PHE A C 1
ATOM 844 O O . PHE A 1 109 ? -1.230 -12.014 12.163 1.00 94.06 109 PHE A O 1
ATOM 851 N N . ALA A 1 110 ? 0.518 -11.258 10.974 1.00 89.25 110 ALA A N 1
ATOM 852 C CA . ALA A 1 110 ? 1.457 -12.258 11.490 1.00 89.25 110 ALA A CA 1
ATOM 853 C C . ALA A 1 110 ? 1.901 -11.905 12.928 1.00 89.25 110 ALA A C 1
ATOM 855 O O . ALA A 1 110 ? 2.137 -10.739 13.227 1.00 89.25 110 ALA A O 1
ATOM 856 N N . GLU A 1 111 ? 2.064 -12.897 13.814 1.00 69.88 111 GLU A N 1
ATOM 857 C CA . GLU A 1 111 ? 2.367 -12.696 15.251 1.00 69.88 111 GLU A CA 1
ATOM 858 C C . GLU A 1 111 ? 3.619 -11.845 15.538 1.00 69.88 111 GLU A C 1
ATOM 860 O O . GLU A 1 111 ? 3.705 -11.220 16.590 1.00 69.88 111 GLU A O 1
ATOM 865 N N . LEU A 1 112 ? 4.573 -11.756 14.605 1.00 62.56 112 LEU A N 1
ATOM 866 C CA . LEU A 1 112 ? 5.833 -11.033 14.808 1.00 62.56 112 LEU A CA 1
ATOM 867 C C . LEU A 1 112 ? 5.740 -9.503 14.640 1.00 62.56 112 LEU A C 1
ATOM 869 O O . LEU A 1 112 ? 6.759 -8.822 14.709 1.00 62.56 112 LEU A O 1
ATOM 873 N N . THR A 1 113 ? 4.555 -8.941 14.388 1.00 59.09 113 THR A N 1
ATOM 874 C CA . THR A 1 113 ? 4.388 -7.491 14.172 1.00 59.09 113 THR A CA 1
ATOM 875 C C . THR A 1 113 ? 4.011 -6.707 15.429 1.00 59.09 113 THR A C 1
ATOM 877 O O . THR A 1 113 ? 3.450 -5.621 15.311 1.00 59.09 113 THR A O 1
ATOM 880 N N . THR A 1 114 ? 4.290 -7.212 16.635 1.00 43.03 114 THR A N 1
ATOM 881 C CA . THR A 1 114 ? 4.065 -6.440 17.867 1.00 43.03 114 THR A CA 1
ATOM 882 C C . THR A 1 114 ? 4.970 -5.209 17.883 1.00 43.03 114 THR A C 1
ATOM 884 O O . THR A 1 114 ? 6.184 -5.312 18.067 1.00 43.03 114 THR A O 1
ATOM 887 N N . TRP A 1 115 ? 4.373 -4.039 17.669 1.00 52.50 115 TRP A N 1
ATOM 888 C CA . TRP A 1 115 ? 5.008 -2.756 17.940 1.00 52.50 115 TRP A CA 1
ATOM 889 C C . TRP A 1 115 ? 5.054 -2.545 19.460 1.00 52.50 115 TRP A C 1
ATOM 891 O O . TRP A 1 115 ? 4.082 -2.895 20.131 1.00 52.50 115 TRP A O 1
ATOM 901 N N . PRO A 1 116 ? 6.147 -1.998 20.020 1.00 44.12 116 PRO A N 1
ATOM 902 C CA . PRO A 1 116 ? 6.141 -1.567 21.408 1.00 44.12 116 PRO A CA 1
ATOM 903 C C . PRO A 1 116 ? 5.149 -0.409 21.542 1.00 44.12 116 PRO A C 1
ATOM 905 O O . PRO A 1 116 ? 5.225 0.562 20.783 1.00 44.12 116 PRO A O 1
ATOM 908 N N . ASP A 1 117 ? 4.209 -0.533 22.476 1.00 40.41 117 ASP A N 1
ATOM 909 C CA . ASP A 1 117 ? 3.326 0.563 22.854 1.00 40.41 117 ASP A CA 1
ATOM 910 C C . ASP A 1 117 ? 4.182 1.775 23.245 1.00 40.41 117 ASP A C 1
ATOM 912 O O . ASP A 1 117 ? 5.092 1.676 24.072 1.00 40.41 117 ASP A O 1
ATOM 916 N N . ALA A 1 118 ? 3.917 2.921 22.617 1.00 48.16 118 ALA A N 1
ATOM 917 C CA . ALA A 1 118 ? 4.451 4.188 23.081 1.00 48.16 118 ALA A CA 1
ATOM 918 C C . ALA A 1 118 ? 3.725 4.557 24.385 1.00 48.16 118 ALA A C 1
ATOM 920 O O . ALA A 1 118 ? 2.519 4.797 24.383 1.00 48.16 118 ALA A O 1
ATOM 921 N N . ASP A 1 119 ? 4.505 4.577 25.465 1.00 43.44 119 ASP A N 1
ATOM 922 C CA . ASP A 1 119 ? 4.252 5.158 26.783 1.00 43.44 119 ASP A CA 1
ATOM 923 C C . ASP A 1 119 ? 3.154 4.522 27.658 1.00 43.44 119 ASP A C 1
ATOM 925 O O . ASP A 1 119 ? 1.970 4.845 27.612 1.00 43.44 119 ASP A O 1
ATOM 929 N N . THR A 1 120 ? 3.598 3.707 28.617 1.00 38.81 120 THR A N 1
ATOM 930 C CA . THR A 1 120 ? 2.983 3.663 29.951 1.00 38.81 120 THR A CA 1
ATOM 931 C C . THR A 1 120 ? 4.091 3.839 30.985 1.00 38.81 120 THR A C 1
ATOM 933 O O . THR A 1 120 ? 4.654 2.882 31.513 1.00 38.81 120 THR A O 1
ATOM 936 N N . GLU A 1 121 ? 4.445 5.095 31.247 1.00 41.97 121 GLU A N 1
ATOM 937 C CA . GLU A 1 121 ? 5.135 5.470 32.477 1.00 41.97 121 GLU A CA 1
ATOM 938 C C . GLU A 1 121 ? 4.208 5.188 33.671 1.00 41.97 121 GLU A C 1
ATOM 940 O O . GLU A 1 121 ? 3.079 5.672 33.729 1.00 41.97 121 GLU A O 1
ATOM 945 N N . GLY A 1 122 ? 4.712 4.426 34.645 1.00 41.47 122 GLY A N 1
ATOM 946 C CA . GLY A 1 122 ? 4.192 4.421 36.012 1.00 41.47 122 GLY A CA 1
ATOM 947 C C . GLY A 1 122 ? 3.281 3.256 36.403 1.00 41.47 122 GLY A C 1
ATOM 948 O O . GLY A 1 122 ? 2.081 3.432 36.584 1.00 41.47 122 GLY A O 1
ATOM 949 N N . ALA A 1 123 ? 3.867 2.098 36.715 1.00 35.00 123 ALA A N 1
ATOM 950 C CA . ALA A 1 123 ? 3.288 1.194 37.709 1.00 35.00 123 ALA A CA 1
ATOM 951 C C . ALA A 1 123 ? 4.392 0.455 38.480 1.00 35.00 123 ALA A C 1
ATOM 953 O O . ALA A 1 123 ? 4.986 -0.516 38.025 1.00 35.00 123 ALA A O 1
ATOM 954 N N . VAL A 1 124 ? 4.657 1.002 39.664 1.00 35.94 124 VAL A N 1
ATOM 955 C CA . VAL A 1 124 ? 5.454 0.495 40.786 1.00 35.94 124 VAL A CA 1
ATOM 956 C C . VAL A 1 124 ? 5.460 -1.037 40.890 1.00 35.94 124 VAL A C 1
ATOM 958 O O . VAL A 1 124 ? 4.424 -1.656 41.136 1.00 35.94 124 VAL A O 1
ATOM 961 N N . VAL A 1 125 ? 6.653 -1.633 40.812 1.00 35.16 125 VAL A N 1
ATOM 962 C CA . VAL A 1 125 ? 6.909 -3.004 41.272 1.00 35.16 125 VAL A CA 1
ATOM 963 C C . VAL A 1 125 ? 6.694 -3.036 42.785 1.00 35.16 125 VAL A C 1
ATOM 965 O O . VAL A 1 125 ? 7.472 -2.461 43.544 1.00 35.16 125 VAL A O 1
ATOM 968 N N . LYS A 1 126 ? 5.624 -3.691 43.239 1.00 36.09 126 LYS A N 1
ATOM 969 C CA . LYS A 1 126 ? 5.527 -4.173 44.620 1.00 36.09 126 LYS A CA 1
ATOM 970 C C . LYS A 1 126 ? 5.989 -5.625 44.625 1.00 36.09 126 LYS A C 1
ATOM 972 O O . LYS A 1 126 ? 5.268 -6.495 44.142 1.00 36.09 126 LYS A O 1
ATOM 977 N N . GLU A 1 127 ? 7.191 -5.872 45.138 1.00 38.47 127 GLU A N 1
ATOM 978 C CA . GLU A 1 127 ? 7.638 -7.226 45.476 1.00 38.47 127 GLU A CA 1
ATOM 979 C C . GLU A 1 127 ? 6.703 -7.845 46.530 1.00 38.47 127 GLU A C 1
ATOM 981 O O . GLU A 1 127 ? 6.260 -7.145 47.450 1.00 38.47 127 GLU A O 1
ATOM 986 N N . PRO A 1 128 ? 6.401 -9.151 46.445 1.00 35.09 128 PRO A N 1
ATOM 987 C CA . PRO A 1 128 ? 5.714 -9.841 47.517 1.00 35.09 128 PRO A CA 1
ATOM 988 C C . PRO A 1 128 ? 6.698 -10.108 48.663 1.00 35.09 128 PRO A C 1
ATOM 990 O O . PRO A 1 128 ? 7.692 -10.815 48.517 1.00 35.09 128 PRO A O 1
ATOM 993 N N . VAL A 1 129 ? 6.380 -9.540 49.826 1.00 35.25 129 VAL A N 1
ATOM 994 C CA . VAL A 1 129 ? 7.026 -9.821 51.110 1.00 35.25 129 VAL A CA 1
ATOM 995 C C . VAL A 1 129 ? 6.865 -11.309 51.429 1.00 35.25 129 VAL A C 1
ATOM 997 O O . VAL A 1 129 ? 5.761 -11.782 51.700 1.00 35.25 129 VAL A O 1
ATOM 1000 N N . HIS A 1 130 ? 7.973 -12.047 51.412 1.00 37.47 130 HIS A N 1
ATOM 1001 C CA . HIS A 1 130 ? 8.028 -13.419 51.901 1.00 37.47 130 HIS A CA 1
ATOM 1002 C C . HIS A 1 130 ? 8.038 -13.383 53.437 1.00 37.47 130 HIS A C 1
ATOM 1004 O O . HIS A 1 130 ? 9.044 -13.049 54.058 1.00 37.47 130 HIS A O 1
ATOM 1010 N N . VAL A 1 131 ? 6.900 -13.694 54.060 1.00 39.84 131 VAL A N 1
ATOM 1011 C CA . VAL A 1 131 ? 6.809 -13.912 55.509 1.00 39.84 131 VAL A CA 1
ATOM 1012 C C . VAL A 1 131 ? 7.059 -15.389 55.784 1.00 39.84 131 VAL A C 1
ATOM 1014 O O . VAL A 1 131 ? 6.220 -16.232 55.481 1.00 39.84 131 VAL A O 1
ATOM 1017 N N . THR A 1 132 ? 8.190 -15.705 56.404 1.00 39.34 132 THR A N 1
ATOM 1018 C CA . THR A 1 132 ? 8.341 -16.928 57.200 1.00 39.34 132 THR A CA 1
ATOM 1019 C C . THR A 1 132 ? 8.826 -16.521 58.585 1.00 39.34 132 THR A C 1
ATOM 1021 O O . THR A 1 132 ? 9.976 -16.121 58.751 1.00 39.34 132 THR A O 1
ATOM 1024 N N . ALA A 1 133 ? 7.912 -16.587 59.559 1.00 39.19 133 ALA A N 1
ATOM 1025 C CA . ALA A 1 133 ? 8.219 -16.655 60.989 1.00 39.19 133 ALA A CA 1
ATOM 1026 C C . ALA A 1 133 ? 9.251 -17.784 61.208 1.00 39.19 133 ALA A C 1
ATOM 1028 O O . ALA A 1 133 ? 9.127 -18.832 60.577 1.00 39.19 133 ALA A O 1
ATOM 1029 N N . GLY A 1 134 ? 10.366 -17.578 61.915 1.00 34.88 134 GLY A N 1
ATOM 1030 C CA . GLY A 1 134 ? 10.441 -17.420 63.374 1.00 34.88 134 GLY A CA 1
ATOM 1031 C C . GLY A 1 134 ? 10.321 -18.814 64.011 1.00 34.88 134 GLY A C 1
ATOM 1032 O O . GLY A 1 134 ? 9.370 -19.521 63.711 1.00 34.88 134 GLY A O 1
ATOM 1033 N N . ASP A 1 135 ? 11.187 -19.321 64.879 1.00 36.44 135 ASP A N 1
ATOM 1034 C CA . ASP A 1 135 ? 12.377 -18.826 65.569 1.00 36.44 135 ASP A CA 1
ATOM 1035 C C . ASP A 1 135 ? 12.989 -20.044 66.314 1.00 36.44 135 ASP A C 1
ATOM 1037 O O . ASP A 1 135 ? 12.374 -21.112 66.358 1.00 36.44 135 ASP A O 1
ATOM 1041 N N . SER A 1 136 ? 14.116 -19.827 66.995 1.00 49.38 136 SER A N 1
ATOM 1042 C CA . SER A 1 136 ? 14.661 -20.568 68.153 1.00 49.38 136 SER A CA 1
ATOM 1043 C C . SER A 1 136 ? 15.688 -21.706 67.954 1.00 49.38 136 SER A C 1
ATOM 1045 O O . SER A 1 136 ? 15.386 -22.887 67.825 1.00 49.38 136 SER A O 1
ATOM 1047 N N . ASP A 1 137 ? 16.951 -21.268 67.978 1.00 37.84 137 ASP A N 1
ATOM 1048 C CA . ASP A 1 137 ? 17.983 -21.521 69.003 1.00 37.84 137 ASP A CA 1
ATOM 1049 C C . ASP A 1 137 ? 18.425 -22.943 69.434 1.00 37.84 137 ASP A C 1
ATOM 1051 O O . ASP A 1 137 ? 17.741 -23.688 70.127 1.00 37.84 137 ASP A O 1
ATOM 1055 N N . MET A 1 138 ? 19.719 -23.178 69.159 1.00 43.00 138 MET A N 1
ATOM 1056 C CA . MET A 1 138 ? 20.807 -23.410 70.130 1.00 43.00 138 MET A CA 1
ATOM 1057 C C . MET A 1 138 ? 20.776 -24.665 71.027 1.00 43.00 138 MET A C 1
ATOM 1059 O O . MET A 1 138 ? 20.034 -24.722 71.999 1.00 43.00 138 MET A O 1
ATOM 1063 N N . THR A 1 139 ? 21.731 -25.598 70.827 1.00 41.09 139 THR A N 1
ATOM 1064 C CA . THR A 1 139 ? 22.732 -26.027 71.848 1.00 41.09 139 THR A CA 1
ATOM 1065 C C . THR A 1 139 ? 23.670 -27.184 71.411 1.00 41.09 139 THR A C 1
ATOM 1067 O O . THR A 1 139 ? 23.237 -28.271 71.066 1.00 41.09 139 THR A O 1
ATOM 1070 N N . ARG A 1 140 ? 24.983 -26.919 71.554 1.00 40.84 140 ARG A N 1
ATOM 1071 C CA . ARG A 1 140 ? 26.067 -27.718 72.192 1.00 40.84 140 ARG A CA 1
ATOM 1072 C C . ARG A 1 140 ? 26.567 -29.095 71.670 1.00 40.84 140 ARG A C 1
ATOM 1074 O O . ARG A 1 140 ? 25.908 -30.113 71.793 1.00 40.84 140 ARG A O 1
ATOM 1081 N N . SER A 1 141 ? 27.889 -29.077 71.424 1.00 43.69 141 SER A N 1
ATOM 1082 C CA . SER A 1 141 ? 28.958 -29.976 71.932 1.00 43.69 141 SER A CA 1
ATOM 1083 C C . SER A 1 141 ? 29.336 -31.291 71.214 1.00 43.69 141 SER A C 1
ATOM 1085 O O . SER A 1 141 ? 28.599 -32.264 71.209 1.00 43.69 141 SER A O 1
ATOM 1087 N N . SER A 1 142 ? 30.592 -31.283 70.738 1.00 46.00 142 SER A N 1
ATOM 1088 C CA . SER A 1 142 ? 31.665 -32.303 70.669 1.00 46.00 142 SER A CA 1
ATOM 1089 C C . SER A 1 142 ? 31.370 -33.807 70.836 1.00 46.00 142 SER A C 1
ATOM 1091 O O . SER A 1 142 ? 30.872 -34.212 71.880 1.00 46.00 142 SER A O 1
ATOM 1093 N N . THR A 1 143 ? 31.921 -34.656 69.945 1.00 43.91 143 THR A N 1
ATOM 1094 C CA . THR A 1 143 ? 32.982 -35.670 70.235 1.00 43.91 143 THR A CA 1
ATOM 1095 C C . THR A 1 143 ? 33.350 -36.549 69.015 1.00 43.91 143 THR A C 1
ATOM 1097 O O . THR A 1 143 ? 32.705 -36.497 67.978 1.00 43.91 143 THR A O 1
ATOM 1100 N N . SER A 1 144 ? 34.480 -37.256 69.150 1.00 41.66 144 SER A N 1
ATOM 1101 C CA . SER A 1 144 ? 35.400 -37.883 68.178 1.00 41.66 144 SER A CA 1
ATOM 1102 C C . SER A 1 144 ? 34.991 -39.188 67.459 1.00 41.66 144 SER A C 1
ATOM 1104 O O . SER A 1 144 ? 34.136 -39.907 67.964 1.00 41.66 144 SER A O 1
ATOM 1106 N N . SER A 1 145 ? 35.863 -39.575 66.505 1.00 50.69 145 SER A N 1
ATOM 1107 C CA . SER A 1 145 ? 36.211 -40.936 66.004 1.00 50.69 145 SER A CA 1
ATOM 1108 C C . SER A 1 145 ? 35.197 -41.561 65.029 1.00 50.69 145 SER A C 1
ATOM 1110 O O . SER A 1 145 ? 34.004 -41.518 65.292 1.00 50.69 145 SER A O 1
ATOM 1112 N N . PHE A 1 146 ? 35.558 -42.135 63.876 1.00 41.69 146 PHE A N 1
ATOM 1113 C CA . PHE A 1 146 ? 36.758 -42.866 63.434 1.00 41.69 146 PHE A CA 1
ATOM 1114 C C . PHE A 1 146 ? 37.236 -42.426 62.043 1.00 41.69 146 PHE A C 1
ATOM 1116 O O . PHE A 1 146 ? 36.397 -41.912 61.271 1.00 41.69 146 PHE A O 1
#

InterPro domains:
  IPR022709 Protein SCAI [PF12070] (2-64)

Radius of gyration: 28.16 Å; chains: 1; bounding box: 54×62×89 Å

Sequence (146 aa):
MDIERDAYNKAGELLSLSLNEWAKTLVVSSSLHPVWVEVLGDPLLRRLLLRFIFCRAAHSLFKATNHKAEFLPTCMPPLPESVDAGSMLSQSCVMRVASFFGAASQFSFAELTTWPDADTEGAVVKEPVHVTAGDSDMTRSSTSSF

Organism: Arundo donax (NCBI:txid35708)